Protein AF-A0AAE3KQU7-F1 (afdb_monomer_lite)

Radius of gyration: 17.37 Å; chains: 1; bounding box: 26×27×68 Å

Secondary structure (DSSP, 8-state):
------TTTEEE-SS-EEEEETTEEEEEEE----S--GGGTT--EEEEEEESS---SPPP-EESSHHHHHHHHHHHHHHHHHHHHHHHHHH--------

pLDDT: mean 80.22, std 15.35, range [42.5, 95.06]

Foldseek 3Di:
DDDDPCPVQWDDDPFKIWRDDPFKIKIKGFDPDDDDDPPVPAFGIFMDMDGPDDDPDDQDTTHRDRVVSVVSVVVVVVVVVVVVVVVVVVVDPPPPDPD

Structure (mmCIF, N/CA/C/O backbone):
data_AF-A0AAE3KQU7-F1
#
_entry.id   AF-A0AAE3KQU7-F1
#
loop_
_atom_site.group_PDB
_atom_site.id
_atom_site.type_symbol
_atom_site.label_atom_id
_atom_site.label_alt_id
_atom_site.label_comp_id
_atom_site.label_asym_id
_atom_site.label_entity_id
_atom_site.label_seq_id
_atom_site.pdbx_PDB_ins_code
_atom_site.Cartn_x
_atom_site.Cartn_y
_atom_site.Cartn_z
_atom_site.occupancy
_atom_site.B_iso_or_equiv
_atom_site.auth_seq_id
_atom_site.auth_comp_id
_atom_site.auth_asym_id
_atom_site.auth_atom_id
_atom_site.pdbx_PDB_model_num
ATOM 1 N N . MET A 1 1 ? 2.940 4.788 14.321 1.00 58.22 1 MET A N 1
ATOM 2 C CA . MET A 1 1 ? 3.042 3.303 14.458 1.00 58.22 1 MET A CA 1
ATOM 3 C C . MET A 1 1 ? 4.078 2.801 13.454 1.00 58.22 1 MET A C 1
ATOM 5 O O . MET A 1 1 ? 4.231 3.463 12.440 1.00 58.22 1 MET A O 1
ATOM 9 N N . LYS A 1 2 ? 4.810 1.697 13.682 1.00 56.34 2 LYS A N 1
ATOM 10 C CA . LYS A 1 2 ? 5.756 1.178 12.670 1.00 56.34 2 LYS A CA 1
ATOM 11 C C . LYS A 1 2 ? 5.208 -0.105 12.053 1.00 56.34 2 LYS A C 1
ATOM 13 O O . LYS A 1 2 ? 5.066 -1.104 12.755 1.00 56.34 2 LYS A O 1
ATOM 18 N N . ILE A 1 3 ? 4.870 -0.064 10.766 1.00 67.06 3 ILE A N 1
ATOM 19 C CA . ILE A 1 3 ? 4.510 -1.270 10.019 1.00 67.06 3 ILE A CA 1
ATOM 20 C C . ILE A 1 3 ? 5.772 -2.143 9.919 1.00 67.06 3 ILE A C 1
ATOM 22 O O . ILE A 1 3 ? 6.868 -1.628 9.685 1.00 67.06 3 ILE A O 1
ATOM 26 N N . LYS A 1 4 ? 5.639 -3.448 10.193 1.00 72.44 4 LYS A N 1
ATOM 27 C CA . LYS A 1 4 ? 6.720 -4.423 9.970 1.00 72.44 4 LYS A CA 1
ATOM 28 C C . LYS A 1 4 ? 7.039 -4.506 8.473 1.00 72.44 4 LYS A C 1
ATOM 30 O O . LYS A 1 4 ? 6.250 -4.052 7.658 1.00 72.44 4 LYS A O 1
ATOM 35 N N . ASP A 1 5 ? 8.175 -5.099 8.122 1.00 77.19 5 ASP A N 1
ATOM 36 C CA . ASP A 1 5 ? 8.517 -5.363 6.722 1.00 77.19 5 ASP A CA 1
ATOM 37 C C . ASP A 1 5 ? 7.358 -6.088 6.005 1.00 77.19 5 ASP A C 1
ATOM 39 O O . ASP A 1 5 ? 6.974 -7.197 6.386 1.00 77.19 5 ASP A O 1
ATOM 43 N N . LEU A 1 6 ? 6.768 -5.423 5.006 1.00 80.25 6 LEU A N 1
ATOM 44 C CA . LEU A 1 6 ? 5.623 -5.918 4.243 1.00 80.25 6 LEU A CA 1
ATOM 45 C C . LEU A 1 6 ? 6.035 -6.765 3.042 1.00 80.25 6 LEU A C 1
ATOM 47 O O . LEU A 1 6 ? 5.160 -7.264 2.337 1.00 80.25 6 LEU A O 1
ATOM 51 N N . THR A 1 7 ? 7.335 -6.976 2.811 1.00 76.69 7 THR A N 1
ATOM 52 C CA . THR A 1 7 ? 7.854 -7.711 1.646 1.00 76.69 7 THR A CA 1
ATOM 53 C C . THR A 1 7 ? 7.218 -9.095 1.490 1.00 76.69 7 THR A C 1
ATOM 55 O O . THR A 1 7 ? 6.961 -9.513 0.368 1.00 76.69 7 THR A O 1
ATOM 58 N N . GLN A 1 8 ? 6.879 -9.770 2.594 1.00 77.06 8 GLN A N 1
ATOM 59 C CA . GLN A 1 8 ? 6.227 -11.090 2.574 1.00 77.06 8 GLN A CA 1
ATOM 60 C C . GLN A 1 8 ? 4.728 -11.065 2.237 1.00 77.06 8 GLN A C 1
ATOM 62 O O . GLN A 1 8 ? 4.144 -12.112 1.975 1.00 77.06 8 GLN A O 1
ATOM 67 N N . VAL A 1 9 ? 4.092 -9.896 2.285 1.00 86.00 9 VAL A N 1
ATOM 68 C CA . VAL A 1 9 ? 2.644 -9.730 2.068 1.00 86.00 9 VAL A CA 1
ATOM 69 C C . VAL A 1 9 ? 2.341 -9.306 0.627 1.00 86.00 9 VAL A C 1
ATOM 71 O O . VAL A 1 9 ? 1.204 -9.401 0.168 1.00 86.00 9 VAL A O 1
ATOM 74 N N . TRP A 1 10 ? 3.361 -8.857 -0.103 1.00 92.12 10 TRP A N 1
ATOM 75 C CA . TRP A 1 10 ? 3.259 -8.563 -1.524 1.00 92.12 10 TRP A CA 1
ATOM 76 C C . TRP A 1 10 ? 3.184 -9.860 -2.338 1.00 92.12 10 TRP A C 1
ATOM 78 O O . TRP A 1 10 ? 4.078 -10.703 -2.288 1.00 92.12 10 TRP A O 1
ATOM 88 N N . ILE A 1 11 ? 2.130 -9.997 -3.136 1.00 93.12 11 ILE A N 1
ATOM 89 C CA . ILE A 1 11 ? 2.017 -11.012 -4.182 1.00 93.12 11 ILE A CA 1
ATOM 90 C C . ILE A 1 11 ? 2.729 -10.461 -5.417 1.00 93.12 11 ILE A C 1
ATOM 92 O O . ILE A 1 11 ? 2.274 -9.475 -5.999 1.00 93.12 11 ILE A O 1
ATOM 96 N N . ILE A 1 12 ? 3.839 -11.087 -5.804 1.00 90.75 12 ILE A N 1
ATOM 97 C CA . ILE A 1 12 ? 4.671 -10.673 -6.941 1.00 90.75 12 ILE A CA 1
ATOM 98 C C . ILE A 1 12 ? 4.325 -11.553 -8.148 1.00 90.75 12 ILE A C 1
ATOM 100 O O . ILE A 1 12 ? 4.513 -12.768 -8.106 1.00 90.75 12 ILE A O 1
ATOM 104 N N . GLY A 1 13 ? 3.790 -10.942 -9.202 1.00 87.44 13 GLY A N 1
ATOM 105 C CA . GLY A 1 13 ? 3.599 -11.545 -10.520 1.00 87.44 13 GLY A CA 1
ATOM 106 C C . GLY A 1 13 ? 4.629 -11.026 -11.529 1.00 87.44 13 GLY A C 1
ATOM 107 O O . GLY A 1 13 ? 5.453 -10.179 -11.203 1.00 87.44 13 GLY A O 1
ATOM 108 N N . ASN A 1 14 ? 4.570 -11.518 -12.770 1.00 84.31 14 ASN A N 1
ATOM 109 C CA . ASN A 1 14 ? 5.514 -11.106 -13.821 1.00 84.31 14 ASN A CA 1
ATOM 110 C C . ASN A 1 14 ? 5.337 -9.639 -14.248 1.00 84.31 14 ASN A C 1
ATOM 112 O O . ASN A 1 14 ? 6.320 -8.967 -14.535 1.00 84.31 14 ASN A O 1
ATOM 116 N N . ASP A 1 15 ? 4.094 -9.148 -14.260 1.00 86.56 15 ASP A N 1
ATOM 117 C CA . ASP A 1 15 ? 3.736 -7.811 -14.758 1.00 86.56 15 ASP A CA 1
ATOM 118 C C . ASP A 1 15 ? 2.924 -6.998 -13.738 1.00 86.56 15 ASP A C 1
ATOM 120 O O . ASP A 1 15 ? 2.317 -5.980 -14.072 1.00 86.56 15 ASP A O 1
ATOM 124 N N . TYR A 1 16 ? 2.857 -7.459 -12.490 1.00 89.12 16 TYR A N 1
ATOM 125 C CA . TYR A 1 16 ? 2.133 -6.770 -11.429 1.00 89.12 16 TYR A CA 1
ATOM 126 C C . TYR A 1 16 ? 2.638 -7.172 -10.047 1.00 89.12 16 TYR A C 1
ATOM 128 O O . TYR A 1 16 ? 3.120 -8.283 -9.834 1.00 89.12 16 TYR A O 1
ATOM 136 N N . VAL A 1 17 ? 2.419 -6.291 -9.076 1.00 94.12 17 VAL A N 1
ATOM 137 C CA . VAL A 1 17 ? 2.617 -6.564 -7.653 1.00 94.12 17 VAL A CA 1
ATOM 138 C C . VAL A 1 17 ? 1.376 -6.125 -6.892 1.00 94.12 17 VAL A C 1
ATOM 140 O O . VAL A 1 17 ? 0.900 -5.008 -7.076 1.00 94.12 17 VAL A O 1
ATOM 143 N N . ILE A 1 18 ? 0.829 -6.988 -6.039 1.00 95.06 18 ILE A N 1
ATOM 144 C CA . ILE A 1 18 ? -0.406 -6.716 -5.293 1.00 95.06 18 ILE A CA 1
ATOM 145 C C . ILE A 1 18 ? -0.146 -6.824 -3.794 1.00 95.06 18 ILE A C 1
ATOM 147 O O . ILE A 1 18 ? 0.385 -7.826 -3.326 1.00 95.06 18 ILE A O 1
ATOM 151 N N . LEU A 1 19 ? -0.581 -5.825 -3.029 1.00 93.75 19 LEU A N 1
ATOM 152 C CA . LEU A 1 19 ? -0.696 -5.903 -1.572 1.00 93.75 19 LEU A CA 1
ATOM 153 C C . LEU A 1 19 ? -2.179 -5.943 -1.227 1.00 93.75 19 LEU A C 1
ATOM 155 O O . LEU A 1 19 ? -2.871 -4.933 -1.348 1.00 93.75 19 LEU A O 1
ATOM 159 N N . ASN A 1 20 ? -2.670 -7.108 -0.814 1.00 90.88 20 ASN A N 1
ATOM 160 C CA . ASN A 1 20 ? -4.075 -7.293 -0.472 1.00 90.88 20 ASN A CA 1
ATOM 161 C C . ASN A 1 20 ? -4.250 -7.438 1.043 1.00 90.88 20 ASN A C 1
ATOM 163 O O . ASN A 1 20 ? -3.806 -8.421 1.633 1.00 90.88 20 ASN A O 1
ATOM 167 N N . LEU A 1 21 ? -4.906 -6.462 1.667 1.00 89.12 21 LEU A N 1
ATOM 168 C CA . LEU A 1 21 ? -5.241 -6.451 3.088 1.00 89.12 21 LEU A CA 1
ATOM 169 C C . LEU A 1 21 ? -6.769 -6.387 3.253 1.00 89.12 21 LEU A C 1
ATOM 171 O O . LEU A 1 21 ? -7.456 -5.899 2.357 1.00 89.12 21 LEU A O 1
ATOM 175 N N . PRO A 1 22 ? -7.334 -6.801 4.404 1.00 86.44 22 PRO A N 1
ATOM 176 C CA . PRO A 1 22 ? -8.789 -6.876 4.589 1.00 86.44 22 PRO A CA 1
ATOM 177 C C . PRO A 1 22 ? -9.578 -5.588 4.291 1.00 86.44 22 PRO A C 1
ATOM 179 O O . PRO A 1 22 ? -10.759 -5.655 3.967 1.00 86.44 22 PRO A O 1
ATOM 182 N N . ILE A 1 23 ? -8.946 -4.419 4.418 1.00 87.69 23 ILE A N 1
ATOM 183 C CA . ILE A 1 23 ? -9.593 -3.106 4.256 1.00 87.69 23 ILE A CA 1
ATOM 184 C C . ILE A 1 23 ? -9.131 -2.335 3.016 1.00 87.69 23 ILE A C 1
ATOM 186 O O . ILE A 1 23 ? -9.744 -1.334 2.646 1.00 87.69 23 ILE A O 1
ATOM 190 N N . VAL A 1 24 ? -8.030 -2.763 2.396 1.00 90.69 24 VAL A N 1
ATOM 191 C CA . VAL A 1 24 ? -7.386 -2.029 1.311 1.00 90.69 24 VAL A CA 1
ATOM 192 C C . VAL A 1 24 ? -6.579 -2.969 0.432 1.00 90.69 24 VAL A C 1
ATOM 194 O O . VAL A 1 24 ? -5.868 -3.847 0.917 1.00 90.69 24 VAL A O 1
ATOM 197 N N . THR A 1 25 ? -6.649 -2.736 -0.869 1.00 93.44 25 THR A N 1
ATOM 198 C CA . THR A 1 25 ? -5.827 -3.412 -1.863 1.00 93.44 25 THR A CA 1
ATOM 199 C C . THR A 1 25 ? -5.015 -2.369 -2.612 1.00 93.44 25 THR A C 1
ATOM 201 O O . THR A 1 25 ? -5.562 -1.350 -3.040 1.00 93.44 25 THR A O 1
ATOM 204 N N . TYR A 1 26 ? -3.728 -2.642 -2.797 1.00 94.69 26 TYR A N 1
ATOM 205 C CA . TYR A 1 26 ? -2.844 -1.888 -3.677 1.00 94.69 26 TYR A CA 1
ATOM 206 C C . TYR A 1 26 ? -2.392 -2.766 -4.836 1.00 94.69 26 TYR A C 1
ATOM 208 O O . TYR A 1 26 ? -2.168 -3.965 -4.657 1.00 94.69 26 TYR A O 1
ATOM 216 N N . SER A 1 27 ? -2.213 -2.156 -6.000 1.00 95.00 27 SER A N 1
ATOM 217 C CA . SER A 1 27 ? -1.593 -2.780 -7.164 1.00 95.00 27 SER A CA 1
ATOM 218 C C . SER A 1 27 ? -0.529 -1.860 -7.745 1.00 95.00 27 SER A C 1
ATOM 220 O O . SER A 1 27 ? -0.780 -0.672 -7.939 1.00 95.00 27 SER A O 1
ATOM 222 N N . VAL A 1 28 ? 0.629 -2.420 -8.065 1.00 94.75 28 VAL A N 1
ATOM 223 C CA . VAL A 1 28 ? 1.705 -1.778 -8.816 1.00 94.75 28 VAL A CA 1
ATOM 224 C C . VAL A 1 28 ? 1.841 -2.514 -10.139 1.00 94.75 28 VAL A C 1
ATOM 226 O O . VAL A 1 28 ? 1.929 -3.738 -10.149 1.00 94.75 28 VAL A O 1
ATOM 229 N N . GLN A 1 29 ? 1.847 -1.784 -11.247 1.00 93.31 29 GLN A N 1
ATOM 230 C CA . GLN A 1 29 ? 1.988 -2.359 -12.585 1.00 93.31 29 GLN A CA 1
ATOM 231 C C . GLN A 1 29 ? 2.881 -1.471 -13.456 1.00 93.31 29 GLN A C 1
ATOM 233 O O . GLN A 1 29 ? 2.901 -0.251 -13.251 1.00 93.31 29 GLN A O 1
ATOM 238 N N . PRO A 1 30 ? 3.608 -2.034 -14.433 1.00 89.50 30 PRO A N 1
ATOM 239 C CA . PRO A 1 30 ? 4.322 -1.234 -15.411 1.00 89.50 30 PRO A CA 1
ATOM 240 C C . PRO A 1 30 ? 3.347 -0.321 -16.162 1.00 89.50 30 PRO A C 1
ATOM 242 O O . PRO A 1 30 ? 2.247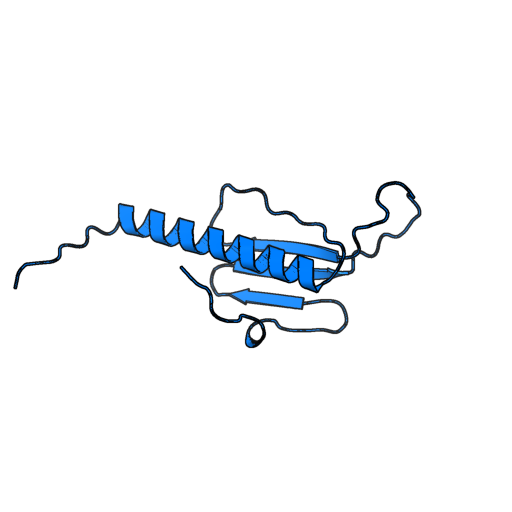 -0.720 -16.551 1.00 89.50 30 PRO A O 1
ATOM 245 N N . HIS A 1 31 ? 3.754 0.926 -16.369 1.00 83.38 31 HIS A N 1
ATOM 246 C CA . HIS A 1 31 ? 3.020 1.888 -17.176 1.00 83.38 31 HIS A CA 1
ATOM 247 C C . HIS A 1 31 ? 3.399 1.699 -18.641 1.00 83.38 31 HIS A C 1
ATOM 249 O O . HIS A 1 31 ? 4.382 2.263 -19.126 1.00 83.38 31 HIS A O 1
ATOM 255 N N . TRP A 1 32 ? 2.632 0.880 -19.353 1.00 67.50 32 TRP A N 1
ATOM 256 C CA . TRP A 1 32 ? 2.790 0.700 -20.793 1.00 67.50 32 TRP A CA 1
ATOM 257 C C . TRP A 1 32 ? 2.191 1.912 -21.514 1.00 67.50 32 TRP A C 1
ATOM 259 O O . TRP A 1 32 ? 1.067 1.869 -22.014 1.00 67.50 32 TRP A O 1
ATOM 269 N N . ARG A 1 33 ? 2.920 3.033 -21.561 1.00 58.19 33 ARG A N 1
ATOM 270 C CA . ARG A 1 33 ? 2.552 4.123 -22.471 1.00 58.19 33 ARG A CA 1
ATOM 271 C C . ARG A 1 33 ? 2.813 3.665 -23.904 1.00 58.19 33 ARG A C 1
ATOM 273 O O . ARG A 1 33 ? 3.939 3.728 -24.392 1.00 58.19 33 ARG A O 1
ATOM 280 N N . ASN A 1 34 ? 1.757 3.243 -24.593 1.00 49.72 34 ASN A N 1
ATOM 281 C CA . ASN A 1 34 ? 1.739 3.312 -26.046 1.00 49.72 34 ASN A CA 1
ATOM 282 C C . ASN A 1 34 ? 1.800 4.800 -26.429 1.00 49.72 34 ASN A C 1
ATOM 284 O O . ASN A 1 34 ? 0.864 5.544 -26.153 1.00 49.72 34 ASN A O 1
ATOM 288 N N . ASN A 1 35 ? 2.900 5.184 -27.079 1.00 42.50 35 ASN A N 1
ATOM 289 C CA . ASN A 1 35 ? 3.153 6.444 -27.790 1.00 42.50 35 ASN A CA 1
ATOM 290 C C . ASN A 1 35 ? 3.820 7.594 -27.003 1.00 42.50 35 ASN A C 1
ATOM 292 O O . ASN A 1 35 ? 3.213 8.285 -26.194 1.00 42.50 35 ASN A O 1
ATOM 296 N N . PHE A 1 36 ? 5.103 7.800 -27.334 1.00 47.53 36 PHE A N 1
ATOM 297 C CA . PHE A 1 36 ? 5.695 9.071 -27.777 1.00 47.53 36 PHE A CA 1
ATOM 298 C C . PHE A 1 36 ? 5.102 10.375 -27.204 1.00 47.53 36 PHE A C 1
ATOM 300 O O . PHE A 1 36 ? 4.485 11.144 -27.930 1.00 47.53 36 PHE A O 1
ATOM 307 N N . GLU A 1 37 ? 5.419 10.708 -25.952 1.00 47.62 37 GLU A N 1
ATOM 308 C CA . GLU A 1 37 ? 5.547 12.115 -25.547 1.00 47.62 37 GLU A CA 1
ATOM 309 C C . GLU A 1 37 ? 6.832 12.302 -24.722 1.00 47.62 37 GLU A C 1
ATOM 311 O O . GLU A 1 37 ? 6.943 11.761 -23.618 1.00 47.62 37 GLU A O 1
ATOM 316 N N . PRO A 1 38 ? 7.828 13.055 -25.229 1.00 47.41 38 PRO A N 1
ATOM 317 C CA . PRO A 1 38 ? 9.158 13.160 -24.622 1.00 47.41 38 PRO A CA 1
ATOM 318 C C . PRO A 1 38 ? 9.194 13.969 -23.313 1.00 47.41 38 PRO A C 1
ATOM 320 O O . PRO A 1 38 ? 10.224 13.993 -22.645 1.00 47.41 38 PRO A O 1
ATOM 323 N N . ASN A 1 39 ? 8.088 14.603 -22.906 1.00 46.94 39 ASN A N 1
ATOM 324 C CA . ASN A 1 39 ? 8.090 15.559 -21.793 1.00 46.94 39 ASN A CA 1
ATOM 325 C C . ASN A 1 39 ? 7.668 14.977 -20.431 1.00 46.94 39 ASN A C 1
ATOM 327 O O . ASN A 1 39 ? 7.817 15.660 -19.425 1.00 46.94 39 ASN A O 1
ATOM 331 N N . ASN A 1 40 ? 7.229 13.713 -20.365 1.00 50.62 40 ASN A N 1
ATOM 332 C CA . ASN A 1 40 ? 6.922 13.001 -19.109 1.00 50.62 40 ASN A CA 1
ATOM 333 C C . ASN A 1 40 ? 7.755 11.709 -18.956 1.00 50.62 40 ASN A C 1
ATOM 335 O O . ASN A 1 40 ? 7.288 10.691 -18.449 1.00 50.62 40 ASN A O 1
ATOM 339 N N . ALA A 1 41 ? 9.006 11.751 -19.418 1.00 48.94 41 ALA A N 1
ATOM 340 C CA . ALA A 1 41 ? 9.887 10.610 -19.689 1.00 48.94 41 ALA A CA 1
ATOM 341 C C . ALA A 1 41 ? 10.316 9.724 -18.494 1.00 48.94 41 ALA A C 1
ATOM 343 O O . ALA A 1 41 ? 11.181 8.867 -18.668 1.00 48.94 41 ALA A O 1
ATOM 344 N N . ASN A 1 42 ? 9.758 9.885 -17.290 1.00 59.09 42 ASN A N 1
ATOM 345 C CA . ASN A 1 42 ? 10.325 9.261 -16.089 1.00 59.09 42 ASN A CA 1
ATOM 346 C C . ASN A 1 42 ? 9.406 8.311 -15.316 1.00 59.09 42 ASN A C 1
ATOM 348 O O . ASN A 1 42 ? 9.925 7.599 -14.462 1.00 59.09 42 ASN A O 1
ATOM 352 N N . HIS A 1 43 ? 8.101 8.238 -15.587 1.00 64.56 43 HIS A N 1
ATOM 353 C CA . HIS A 1 43 ? 7.212 7.338 -14.838 1.00 64.56 43 HIS A CA 1
ATOM 354 C C . HIS A 1 43 ? 6.991 6.024 -15.591 1.00 64.56 43 HIS A C 1
ATOM 356 O O . HIS A 1 43 ? 6.368 5.999 -16.651 1.00 64.56 43 HIS A O 1
ATOM 362 N N . ARG A 1 44 ? 7.537 4.932 -15.045 1.00 80.00 44 ARG A N 1
ATOM 363 C CA . ARG A 1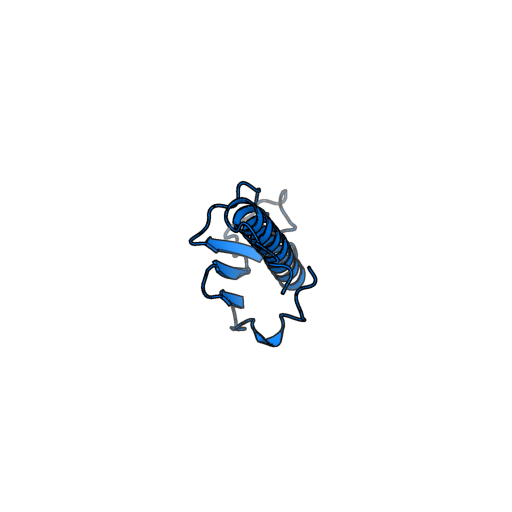 44 ? 7.486 3.579 -15.626 1.00 80.00 44 ARG A CA 1
ATOM 364 C C . ARG A 1 44 ? 6.515 2.655 -14.907 1.00 80.00 44 ARG A C 1
ATOM 366 O O . ARG A 1 44 ? 6.281 1.557 -15.394 1.00 80.00 44 ARG A O 1
ATOM 373 N N . TYR A 1 45 ? 5.974 3.077 -13.769 1.00 89.44 45 TYR A N 1
ATOM 374 C CA . TYR A 1 45 ? 5.071 2.277 -12.953 1.00 89.44 45 TYR A CA 1
ATOM 375 C C . TYR A 1 45 ? 3.887 3.115 -12.498 1.00 89.44 45 TYR A C 1
ATOM 377 O O . TYR A 1 45 ? 4.038 4.291 -12.166 1.00 89.44 45 TYR A O 1
ATOM 385 N N . ILE A 1 46 ? 2.720 2.483 -12.468 1.00 91.12 46 ILE A N 1
ATOM 386 C CA . ILE A 1 46 ? 1.516 3.028 -11.858 1.00 91.12 46 ILE A CA 1
ATOM 387 C C . ILE A 1 46 ? 1.239 2.263 -10.576 1.00 91.12 46 ILE A C 1
ATOM 389 O O . ILE A 1 46 ? 1.220 1.031 -10.579 1.00 91.12 46 ILE A O 1
ATOM 393 N N . ALA A 1 47 ? 0.973 3.000 -9.503 1.00 93.81 47 ALA A N 1
ATOM 394 C CA . ALA A 1 47 ? 0.333 2.462 -8.319 1.00 93.81 47 ALA A CA 1
ATOM 395 C C . ALA A 1 47 ? -1.158 2.806 -8.347 1.00 93.81 47 ALA A C 1
ATOM 397 O O . ALA A 1 47 ? -1.572 3.897 -8.737 1.00 93.81 47 ALA A O 1
ATOM 398 N N . SER A 1 48 ? -1.994 1.875 -7.919 1.00 92.44 48 SER A N 1
ATOM 399 C CA . SER A 1 48 ? -3.431 2.073 -7.756 1.00 92.44 48 SER A CA 1
ATOM 400 C C . SER A 1 48 ? -3.868 1.480 -6.430 1.00 92.44 48 SER A C 1
ATOM 402 O O . SER A 1 48 ? -3.255 0.533 -5.935 1.00 92.44 48 SER A O 1
ATOM 404 N N . PHE A 1 49 ? -4.926 2.036 -5.847 1.00 92.12 49 PHE A N 1
ATOM 405 C CA . PHE A 1 49 ? -5.478 1.523 -4.602 1.00 92.12 49 PHE A CA 1
ATOM 406 C C . PHE A 1 49 ? -7.001 1.484 -4.638 1.00 92.12 49 PHE A C 1
ATOM 408 O O . PHE A 1 49 ? -7.656 2.270 -5.324 1.00 92.12 49 PHE A O 1
ATOM 415 N N . LYS A 1 50 ? -7.563 0.568 -3.854 1.00 90.69 50 LYS A N 1
ATOM 416 C CA . LYS A 1 5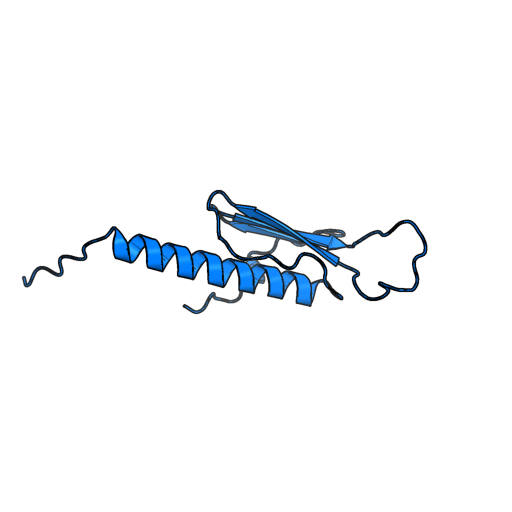0 ? -8.990 0.486 -3.560 1.00 90.69 50 LYS A CA 1
ATOM 417 C C . LYS A 1 50 ? -9.156 0.210 -2.074 1.00 90.69 50 LYS A C 1
ATOM 419 O O . LYS A 1 50 ? -8.512 -0.687 -1.543 1.00 90.69 50 LYS A O 1
ATOM 424 N N . SER A 1 51 ? -10.007 0.978 -1.404 1.00 89.12 51 SER A N 1
ATOM 425 C CA . SER A 1 51 ? -10.220 0.899 0.044 1.00 89.12 51 SER A CA 1
ATOM 426 C C . SER A 1 51 ? -11.710 0.949 0.361 1.00 89.12 51 SER A C 1
ATOM 428 O O . SER A 1 51 ? -12.468 1.617 -0.343 1.00 89.12 51 SER A O 1
ATOM 430 N N . SER A 1 52 ? -12.128 0.263 1.425 1.00 85.31 52 SER A N 1
ATOM 431 C CA . SER A 1 52 ? -13.472 0.417 2.006 1.00 85.31 52 SER A CA 1
ATOM 432 C C . SER A 1 52 ? -13.595 1.663 2.892 1.00 85.31 52 SER A C 1
ATOM 434 O O . SER A 1 52 ? -14.699 2.058 3.259 1.00 85.31 52 SER A O 1
ATOM 436 N N . ILE A 1 53 ? -12.465 2.294 3.219 1.00 83.62 53 ILE A N 1
ATOM 437 C CA . ILE A 1 53 ? -12.368 3.513 4.022 1.00 83.62 53 ILE A CA 1
ATOM 438 C C . ILE A 1 53 ? -11.849 4.654 3.152 1.00 83.62 53 ILE A C 1
ATOM 440 O O . ILE A 1 53 ? -10.818 4.522 2.486 1.00 83.62 53 ILE A O 1
ATOM 444 N N . ILE A 1 54 ? -12.539 5.792 3.200 1.00 77.50 54 ILE A N 1
ATOM 445 C CA . ILE A 1 54 ? -12.135 7.007 2.493 1.00 77.50 54 ILE A CA 1
ATOM 446 C C . ILE A 1 54 ? -11.092 7.740 3.336 1.00 77.50 54 ILE A C 1
ATOM 448 O O . ILE A 1 54 ? -11.401 8.267 4.405 1.00 77.50 54 ILE A O 1
ATOM 452 N N . LEU A 1 55 ? -9.859 7.799 2.836 1.00 80.12 55 LEU A N 1
ATOM 453 C CA . LEU A 1 55 ? -8.826 8.685 3.357 1.00 80.12 55 LEU A CA 1
ATOM 454 C C . LEU A 1 55 ? -8.837 9.972 2.528 1.00 80.12 55 LEU A C 1
ATOM 456 O O . LEU A 1 55 ? -8.662 9.920 1.315 1.00 80.12 55 LEU A O 1
ATOM 460 N N . ASN A 1 56 ? -9.028 11.128 3.169 1.00 78.19 56 ASN A N 1
ATOM 461 C CA . ASN A 1 56 ? -8.967 12.425 2.485 1.00 78.19 56 ASN A CA 1
ATOM 462 C C . ASN A 1 56 ? -7.506 12.879 2.303 1.00 78.19 56 ASN A C 1
ATOM 464 O O . ASN A 1 56 ? -7.080 13.894 2.851 1.00 78.19 56 ASN A O 1
ATOM 468 N N . GLN A 1 57 ? -6.713 12.061 1.613 1.00 77.50 57 GLN A N 1
ATOM 469 C CA . GLN A 1 57 ? -5.337 12.361 1.233 1.00 77.50 57 GLN A CA 1
ATOM 470 C C . GLN A 1 57 ? -5.123 11.982 -0.226 1.00 77.50 57 GLN A C 1
ATOM 472 O O . GLN A 1 57 ? -5.646 10.979 -0.707 1.00 77.50 57 GLN A O 1
ATOM 477 N N . THR A 1 58 ? -4.328 12.785 -0.925 1.00 78.75 58 THR A N 1
ATOM 478 C CA . THR A 1 58 ? -3.937 12.496 -2.301 1.00 78.75 58 THR A CA 1
ATOM 479 C C . THR A 1 58 ? -2.982 11.306 -2.323 1.00 78.75 58 THR A C 1
ATOM 481 O O . THR A 1 58 ? -1.953 11.318 -1.646 1.00 78.75 58 THR A O 1
ATOM 484 N N . PHE A 1 59 ? -3.316 10.292 -3.118 1.00 85.06 59 PHE A N 1
ATOM 485 C CA . PHE A 1 59 ? -2.429 9.175 -3.419 1.00 85.06 59 PHE A CA 1
ATOM 486 C C . PHE A 1 59 ? -1.651 9.479 -4.700 1.00 85.06 59 PHE A C 1
ATOM 488 O O . PHE A 1 59 ? -2.251 9.708 -5.750 1.00 85.06 59 PHE A O 1
ATOM 495 N N . GLU A 1 60 ? -0.324 9.500 -4.606 1.00 84.12 60 GLU A N 1
ATOM 496 C CA . GLU A 1 60 ? 0.542 9.554 -5.783 1.00 84.12 60 GLU A CA 1
ATOM 497 C C . GLU A 1 60 ? 0.442 8.217 -6.524 1.00 84.12 60 GLU A C 1
ATOM 499 O O . GLU A 1 60 ? 0.514 7.150 -5.921 1.00 84.12 60 GLU A O 1
ATOM 504 N N . ASN A 1 61 ? 0.201 8.275 -7.829 1.00 86.88 61 ASN A N 1
ATOM 505 C CA . ASN A 1 61 ? -0.133 7.108 -8.640 1.00 86.88 61 ASN A CA 1
ATOM 506 C C . ASN A 1 61 ? 0.917 6.791 -9.709 1.00 86.88 61 ASN A C 1
ATOM 508 O O . ASN A 1 61 ? 0.818 5.738 -10.327 1.00 86.88 61 ASN A O 1
ATOM 512 N N . GLU A 1 62 ? 1.912 7.649 -9.934 1.00 90.44 62 GLU A N 1
ATOM 513 C CA . GLU A 1 62 ? 2.948 7.467 -10.955 1.00 90.44 62 GLU A CA 1
ATOM 514 C C . GLU A 1 62 ? 4.348 7.457 -10.327 1.00 90.44 62 GLU A C 1
ATOM 516 O O . GLU A 1 62 ? 4.683 8.324 -9.527 1.00 90.44 62 GLU A O 1
ATOM 521 N N . TYR A 1 63 ? 5.183 6.484 -10.709 1.00 90.12 63 TYR A N 1
ATOM 522 C CA . TYR A 1 63 ? 6.499 6.252 -10.105 1.00 90.12 63 TYR A CA 1
ATOM 523 C C . TYR A 1 63 ? 7.562 5.856 -11.134 1.00 90.12 63 TYR A C 1
ATOM 525 O O . TYR A 1 63 ? 7.266 5.325 -12.210 1.00 90.12 63 TYR A O 1
ATOM 533 N N . LYS A 1 64 ? 8.837 6.087 -10.792 1.00 88.06 64 LYS A N 1
ATOM 534 C CA . LYS A 1 64 ? 9.988 5.793 -11.668 1.00 88.06 64 LYS A CA 1
ATOM 535 C C . LYS A 1 64 ? 10.357 4.311 -11.720 1.00 88.06 64 LYS A C 1
ATOM 537 O O . LYS A 1 64 ? 10.744 3.818 -12.779 1.00 88.06 64 LYS A O 1
ATOM 542 N N . CYS A 1 65 ? 10.241 3.605 -10.599 1.00 89.56 65 CYS A N 1
ATOM 543 C CA . CYS A 1 65 ? 10.513 2.174 -10.483 1.00 89.56 65 CYS A CA 1
ATOM 544 C C . CYS A 1 65 ? 9.468 1.481 -9.594 1.00 89.56 65 CYS A C 1
ATOM 546 O O . CYS A 1 65 ? 8.733 2.137 -8.853 1.00 89.56 65 CYS A O 1
ATOM 548 N N . GLU A 1 66 ? 9.412 0.149 -9.672 1.00 91.69 66 GLU A N 1
ATOM 549 C CA . GLU A 1 66 ? 8.493 -0.676 -8.879 1.00 91.69 66 GLU A CA 1
ATOM 550 C C . GLU A 1 66 ? 8.704 -0.482 -7.372 1.00 91.69 66 GLU A C 1
ATOM 552 O O . GLU A 1 66 ? 7.741 -0.366 -6.617 1.00 91.69 66 GLU A O 1
ATOM 557 N N . GLU A 1 67 ? 9.962 -0.407 -6.930 1.00 91.56 67 GLU A N 1
ATOM 558 C CA . GLU A 1 67 ? 10.303 -0.260 -5.514 1.00 91.56 67 GLU A CA 1
ATOM 559 C C . GLU A 1 67 ? 9.749 1.047 -4.928 1.00 91.56 67 GLU A C 1
ATOM 561 O O . GLU A 1 67 ? 9.160 1.041 -3.846 1.00 91.56 67 GLU A O 1
ATOM 566 N N . ASP A 1 68 ? 9.874 2.158 -5.659 1.00 91.44 68 ASP A N 1
ATOM 567 C CA . ASP A 1 68 ? 9.325 3.451 -5.242 1.00 91.44 68 ASP A CA 1
ATOM 568 C C . ASP A 1 68 ? 7.793 3.416 -5.195 1.00 91.44 68 ASP A C 1
ATOM 570 O O . ASP A 1 68 ? 7.196 3.914 -4.239 1.00 91.44 68 ASP A O 1
ATOM 574 N N . ALA A 1 69 ? 7.152 2.767 -6.173 1.00 93.12 69 ALA A N 1
ATOM 575 C CA . ALA A 1 69 ? 5.702 2.586 -6.186 1.00 93.12 69 ALA A CA 1
ATOM 576 C C . ALA A 1 69 ? 5.213 1.779 -4.976 1.00 93.12 69 ALA A C 1
ATOM 578 O O . ALA A 1 69 ? 4.231 2.149 -4.324 1.00 93.12 69 ALA A O 1
ATOM 579 N N . ARG A 1 70 ? 5.927 0.702 -4.624 1.00 92.81 70 ARG A N 1
ATOM 580 C CA . ARG A 1 70 ? 5.639 -0.106 -3.431 1.00 92.81 70 ARG A CA 1
ATOM 581 C C . ARG A 1 70 ? 5.812 0.711 -2.154 1.00 92.81 70 ARG A C 1
ATOM 583 O O . ARG A 1 70 ? 4.897 0.732 -1.335 1.00 92.81 70 ARG A O 1
ATOM 590 N N . LYS A 1 71 ? 6.906 1.469 -2.014 1.00 91.25 71 LYS A N 1
ATOM 591 C CA . LYS A 1 71 ? 7.109 2.390 -0.877 1.00 91.25 71 LYS A CA 1
ATOM 592 C C . LYS A 1 71 ? 6.003 3.445 -0.782 1.00 91.25 71 LYS A C 1
ATOM 594 O O . LYS A 1 71 ? 5.558 3.767 0.319 1.00 91.25 71 LYS A O 1
ATOM 599 N N . GLY A 1 72 ? 5.526 3.955 -1.917 1.00 91.50 72 GLY A N 1
ATOM 600 C CA . GLY A 1 72 ? 4.373 4.853 -1.991 1.00 91.50 72 GLY A CA 1
ATOM 601 C C . GLY A 1 72 ? 3.096 4.226 -1.425 1.00 91.50 72 GLY A C 1
ATOM 602 O O . GLY A 1 72 ? 2.431 4.825 -0.575 1.00 91.50 72 GLY A O 1
ATOM 603 N N . CYS A 1 73 ? 2.804 2.981 -1.813 1.00 92.56 73 CYS A N 1
ATOM 604 C CA . CYS A 1 73 ? 1.687 2.202 -1.269 1.00 92.56 73 CYS A CA 1
ATOM 605 C C . CYS A 1 73 ? 1.817 1.984 0.248 1.00 92.56 73 CYS A C 1
ATOM 607 O O . CYS A 1 73 ? 0.855 2.180 0.989 1.00 92.56 73 CYS A O 1
ATOM 609 N N . GLU A 1 74 ? 3.008 1.623 0.732 1.00 91.38 74 GLU A N 1
ATOM 610 C CA . GLU A 1 74 ? 3.270 1.387 2.160 1.00 91.38 74 GLU A CA 1
ATOM 611 C C . GLU A 1 74 ? 3.140 2.667 2.999 1.00 91.38 74 GLU A C 1
ATOM 613 O O . GLU A 1 74 ? 2.582 2.651 4.104 1.00 91.38 74 GLU A O 1
ATOM 618 N N . LYS A 1 75 ? 3.589 3.805 2.457 1.00 90.56 75 LYS A N 1
ATOM 619 C CA . LYS A 1 75 ? 3.392 5.125 3.067 1.00 90.56 75 LYS A CA 1
ATOM 620 C C . LYS A 1 75 ? 1.906 5.467 3.169 1.00 90.56 75 LYS A C 1
ATOM 622 O O . LYS A 1 75 ? 1.444 5.857 4.239 1.00 90.56 75 LYS A O 1
ATOM 627 N N . HIS A 1 76 ? 1.145 5.278 2.091 1.00 91.50 76 HIS A N 1
ATOM 628 C CA . HIS A 1 76 ? -0.298 5.524 2.099 1.00 91.50 76 HIS A CA 1
ATOM 629 C C . HIS A 1 76 ? -1.036 4.603 3.086 1.00 91.50 76 HIS A C 1
ATOM 631 O O . HIS A 1 76 ? -1.891 5.063 3.841 1.00 91.50 76 HIS A O 1
ATOM 637 N N . LEU A 1 77 ? -0.656 3.324 3.161 1.00 90.38 77 LEU A N 1
ATOM 638 C CA . LEU A 1 77 ? -1.182 2.384 4.153 1.00 90.38 77 LEU A CA 1
ATOM 639 C C . LEU A 1 77 ? -0.892 2.836 5.588 1.00 90.38 77 LEU A C 1
ATOM 641 O O . LEU A 1 77 ? -1.779 2.766 6.435 1.00 90.38 77 LEU A O 1
ATOM 645 N N . THR A 1 78 ? 0.320 3.320 5.862 1.00 89.44 78 THR A N 1
ATOM 646 C CA . THR A 1 78 ? 0.674 3.864 7.182 1.00 89.44 78 THR A CA 1
ATOM 647 C C . THR A 1 78 ? -0.254 5.012 7.559 1.00 89.44 78 THR A C 1
ATOM 649 O O . THR A 1 78 ? -0.861 4.974 8.628 1.00 89.44 78 THR A O 1
ATOM 652 N N . ASN A 1 79 ? -0.454 5.966 6.648 1.00 89.56 79 ASN A N 1
ATOM 653 C CA . ASN A 1 79 ? -1.357 7.094 6.871 1.00 89.56 79 ASN A CA 1
ATOM 654 C C . ASN A 1 79 ? -2.810 6.641 7.094 1.00 89.56 79 ASN A C 1
ATOM 656 O O . ASN A 1 79 ? -3.492 7.164 7.976 1.00 89.56 79 ASN A O 1
ATOM 660 N N . LEU A 1 80 ? -3.281 5.652 6.327 1.00 89.56 80 LEU A N 1
ATOM 661 C CA . LEU A 1 80 ? -4.619 5.080 6.484 1.00 89.56 80 LEU A CA 1
ATOM 662 C C . LEU A 1 80 ? -4.804 4.460 7.874 1.00 89.56 80 LEU A C 1
ATOM 664 O O . LEU A 1 80 ? -5.812 4.712 8.534 1.00 89.56 80 LEU A O 1
ATOM 668 N N . LEU A 1 81 ? -3.837 3.666 8.336 1.00 88.69 81 LEU A N 1
ATOM 669 C CA . LEU A 1 81 ? -3.904 3.039 9.654 1.00 88.69 81 LEU A CA 1
ATOM 670 C C . LEU A 1 81 ? -3.865 4.085 10.774 1.00 88.69 81 LEU A C 1
ATOM 672 O O . LEU A 1 81 ? -4.655 4.004 11.710 1.00 88.69 81 LEU A O 1
ATOM 676 N N . GLU A 1 82 ? -2.996 5.092 10.674 1.00 88.31 82 GLU A N 1
ATOM 677 C CA . GLU A 1 82 ? -2.926 6.181 11.658 1.00 88.31 82 GLU A CA 1
ATOM 678 C C . GLU A 1 82 ? -4.231 6.980 11.729 1.00 88.31 82 GLU A C 1
ATOM 680 O O . GLU A 1 82 ? -4.713 7.294 12.824 1.00 88.31 82 GLU A O 1
ATOM 685 N N . TYR A 1 83 ? -4.855 7.237 10.578 1.00 88.38 83 TYR A N 1
ATOM 686 C CA . TYR A 1 83 ? -6.184 7.833 10.518 1.00 88.38 83 TYR A CA 1
ATOM 687 C C . TYR A 1 83 ? -7.223 6.960 11.233 1.00 88.38 83 TYR A C 1
ATOM 689 O O . TYR A 1 83 ? -7.957 7.468 12.081 1.00 88.38 83 TYR A O 1
ATOM 697 N N . LEU A 1 84 ? -7.261 5.654 10.953 1.00 87.75 84 LEU A N 1
ATOM 698 C CA . LEU A 1 84 ? -8.213 4.727 11.573 1.00 87.75 84 LEU A CA 1
ATOM 699 C C . LEU A 1 84 ? -8.065 4.658 13.091 1.00 87.75 84 LEU A C 1
ATOM 701 O O . LEU A 1 84 ? -9.066 4.766 13.794 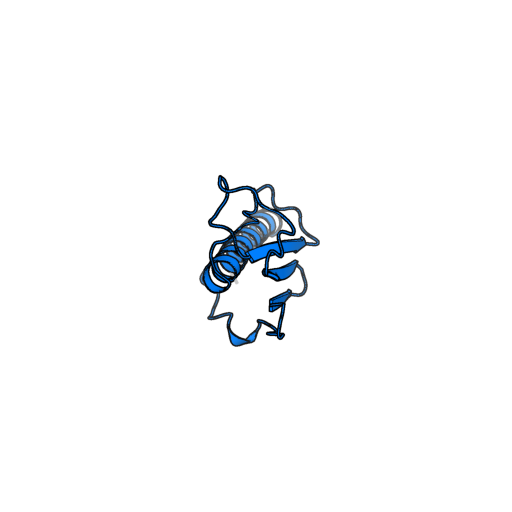1.00 87.75 84 LEU A O 1
ATOM 705 N N . PHE A 1 85 ? -6.840 4.539 13.605 1.00 87.06 85 PHE 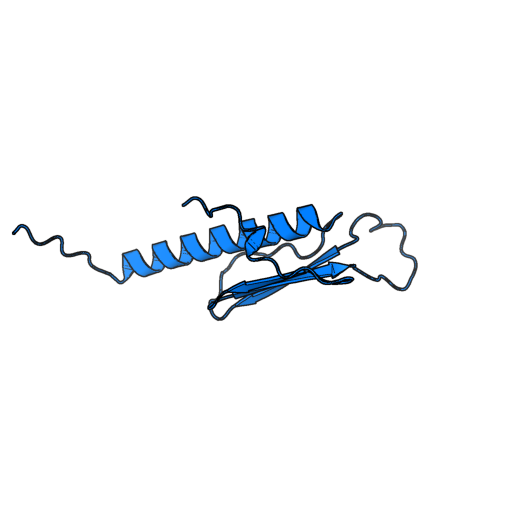A N 1
ATOM 706 C CA . PHE A 1 85 ? -6.597 4.564 15.050 1.00 87.06 85 PHE A CA 1
ATOM 707 C C . PHE A 1 85 ? -7.030 5.891 15.674 1.00 87.06 85 PHE A C 1
ATOM 709 O O . PHE A 1 85 ? -7.636 5.903 16.743 1.00 87.06 85 PHE A O 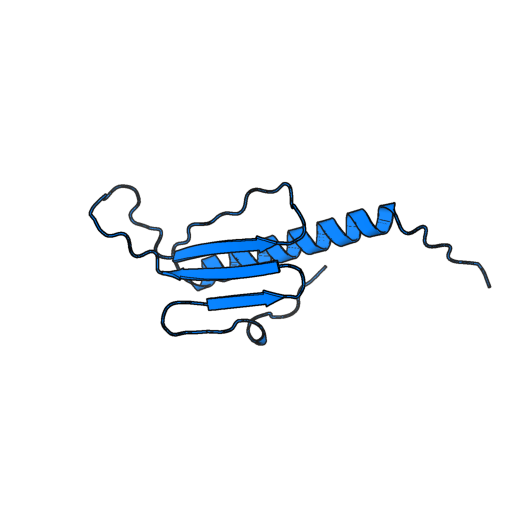1
ATOM 716 N N . THR A 1 86 ? -6.782 7.009 14.989 1.00 86.56 86 THR A N 1
ATOM 717 C CA . THR A 1 86 ? -7.227 8.330 15.453 1.00 86.56 86 THR A CA 1
ATOM 718 C C . THR A 1 86 ? -8.751 8.425 15.514 1.00 86.56 86 THR A C 1
ATOM 720 O O . THR A 1 86 ? -9.284 8.968 16.478 1.00 86.56 86 THR A O 1
ATOM 723 N N . GLN A 1 87 ? -9.469 7.904 14.513 1.00 86.06 87 GLN A N 1
ATOM 724 C CA . GLN A 1 87 ? -10.935 7.860 14.541 1.00 86.06 87 GLN A CA 1
ATOM 725 C C . GLN A 1 87 ? -11.446 6.917 15.632 1.00 86.06 87 GLN A C 1
ATOM 727 O O . GLN A 1 87 ? -12.350 7.284 16.375 1.00 86.06 87 GLN A O 1
ATOM 732 N N . LEU A 1 88 ? -10.834 5.741 15.784 1.00 86.75 88 LEU A N 1
ATOM 733 C CA . LEU A 1 88 ? -11.213 4.773 16.809 1.00 86.75 88 LEU A CA 1
ATOM 734 C C . LEU A 1 88 ? -11.058 5.358 18.218 1.00 86.75 88 LEU A C 1
ATOM 736 O O . LEU A 1 88 ? -11.983 5.251 19.013 1.00 86.75 88 LEU A O 1
ATOM 740 N N . ASN A 1 89 ? -9.957 6.060 18.500 1.00 84.00 89 ASN A N 1
ATOM 741 C CA . ASN A 1 89 ? -9.727 6.731 19.786 1.00 84.00 89 ASN A CA 1
ATOM 742 C C . ASN A 1 89 ? -10.771 7.810 20.116 1.00 84.00 89 ASN A C 1
ATOM 744 O O . ASN A 1 89 ? -10.955 8.134 21.283 1.00 84.00 89 ASN A O 1
ATOM 748 N N . LYS A 1 90 ? -11.447 8.386 19.114 1.00 84.06 90 LYS A N 1
ATOM 749 C CA . LYS A 1 90 ? -12.538 9.350 19.344 1.00 84.06 90 LYS A CA 1
ATOM 750 C C . LYS A 1 90 ? -13.854 8.675 19.719 1.00 84.06 90 LYS A C 1
ATOM 752 O O . LYS A 1 90 ? -14.704 9.318 20.322 1.00 84.06 90 LYS A O 1
ATOM 757 N N . VAL A 1 91 ? -14.044 7.423 19.306 1.00 84.00 91 VAL A N 1
ATOM 758 C CA . VAL A 1 91 ? -15.300 6.676 19.482 1.00 84.00 91 VAL A CA 1
ATOM 759 C C . VAL A 1 91 ? -15.209 5.711 20.665 1.00 84.00 91 VAL A C 1
ATOM 761 O O . VAL A 1 91 ? -16.209 5.431 21.319 1.00 84.00 91 VAL A O 1
ATOM 764 N N . VAL A 1 92 ? -14.010 5.213 20.964 1.00 81.25 92 VAL A N 1
ATOM 765 C CA . VAL A 1 92 ? -13.744 4.350 22.113 1.00 81.25 92 VAL A CA 1
ATOM 766 C C . VAL A 1 92 ? -13.356 5.222 23.306 1.00 81.25 92 VAL A C 1
ATOM 768 O O . VAL A 1 92 ? -12.208 5.641 23.433 1.00 81.25 92 VAL A O 1
ATOM 771 N N . GLU A 1 93 ? -14.298 5.458 24.223 1.00 66.38 93 GLU A N 1
ATOM 772 C CA . GLU A 1 93 ? -13.951 5.854 25.591 1.00 66.38 93 GLU A CA 1
ATOM 773 C C . GLU A 1 93 ? -13.258 4.668 26.267 1.00 66.38 93 GLU A C 1
ATOM 775 O O . GLU A 1 93 ? -13.904 3.712 26.704 1.00 66.38 93 GLU A O 1
ATOM 780 N N . ILE A 1 94 ? -11.930 4.705 26.371 1.00 62.09 94 ILE A N 1
ATOM 781 C CA . ILE A 1 94 ? -11.217 3.754 27.222 1.00 62.09 94 ILE A CA 1
ATOM 782 C C . ILE A 1 94 ? -11.507 4.158 28.672 1.00 62.09 94 ILE A C 1
ATOM 784 O O . ILE A 1 94 ? -10.774 4.943 29.273 1.00 62.09 94 ILE A O 1
ATOM 788 N N . LYS A 1 95 ? -12.584 3.618 29.256 1.00 52.91 95 LYS A N 1
ATOM 789 C CA . LYS A 1 95 ? -12.731 3.575 30.713 1.00 52.91 95 LYS A CA 1
ATOM 790 C C . LYS A 1 95 ? -11.661 2.630 31.243 1.00 52.91 95 LYS A C 1
ATOM 792 O O . LYS A 1 95 ? -11.900 1.434 31.387 1.00 52.91 95 LYS A O 1
ATOM 797 N N . ILE A 1 96 ? -10.474 3.162 31.526 1.00 56.31 96 ILE A N 1
ATOM 798 C CA . ILE A 1 96 ? -9.540 2.494 32.430 1.00 56.31 96 ILE A CA 1
ATOM 799 C C . ILE A 1 96 ? -10.200 2.586 33.806 1.00 56.31 96 ILE A C 1
ATOM 801 O O . ILE A 1 96 ? -10.062 3.575 34.521 1.00 56.31 96 ILE A O 1
ATOM 805 N N . GLY A 1 97 ? -11.043 1.600 34.109 1.00 45.28 97 GLY A N 1
ATOM 806 C CA . GLY A 1 97 ? -11.571 1.414 35.445 1.00 45.28 97 GLY A CA 1
ATOM 807 C C . GLY A 1 97 ? -10.394 1.149 36.369 1.00 45.28 97 GLY A C 1
ATOM 808 O O . GLY A 1 97 ? -9.652 0.192 36.162 1.00 45.28 97 GLY A O 1
ATOM 809 N N . ASN A 1 98 ? -10.220 2.017 37.361 1.00 44.25 98 ASN A N 1
ATOM 810 C CA . ASN A 1 98 ? -9.469 1.683 38.559 1.00 44.25 98 ASN A CA 1
ATOM 811 C C . ASN A 1 98 ? -10.166 0.469 39.192 1.00 44.25 98 ASN A C 1
ATOM 813 O O . ASN A 1 98 ? -11.225 0.623 39.803 1.00 44.25 98 ASN A O 1
ATOM 817 N N . THR A 1 99 ? -9.610 -0.718 38.973 1.00 42.62 99 THR A N 1
ATOM 818 C CA . THR A 1 99 ? -9.856 -1.906 39.803 1.00 42.62 99 THR A CA 1
ATOM 819 C C . THR A 1 99 ? -8.715 -2.044 40.782 1.00 42.62 99 THR A C 1
ATOM 821 O O . THR A 1 99 ? -7.559 -1.881 40.328 1.00 42.62 99 THR A O 1
#

Sequence (99 aa):
MKIKDLTQVWIIGNDYVILNLPIVTYSVQPHWRNNFEPNNANHRYIASFKSSIILNQTFENEYKCEEDARKGCEKHLTNLLEYLFTQLNKVVEIKIGNT

Organism: NCBI:txid869394